Protein AF-A0A533U7J4-F1 (afdb_monomer_lite)

Sequence (60 aa):
MNKKQLIEYLKDSEISLHPKDCIKVVPFQHGTRVLFYHKGEKKPYKTRVYLPKIDDADLL

pLDDT: mean 77.79, std 11.95, range [39.75, 90.81]

Radius of gyration: 13.71 Å; chains: 1; bounding box: 28×21×43 Å

Structure (mmCIF, N/CA/C/O backbone):
data_AF-A0A533U7J4-F1
#
_entry.id   AF-A0A533U7J4-F1
#
loop_
_atom_site.group_PDB
_atom_site.id
_atom_site.type_symbol
_atom_site.label_atom_id
_atom_site.label_alt_id
_atom_site.label_comp_id
_atom_site.label_asym_id
_atom_site.label_entity_id
_atom_site.label_seq_id
_atom_site.pdbx_PDB_ins_code
_atom_site.Cartn_x
_atom_site.Cartn_y
_atom_site.Cartn_z
_atom_site.occupancy
_atom_site.B_iso_or_equiv
_atom_site.auth_seq_id
_atom_site.auth_comp_id
_atom_site.auth_asym_id
_atom_site.auth_atom_id
_atom_site.pdbx_PDB_model_num
ATOM 1 N N . MET A 1 1 ? 15.401 -7.569 -1.490 1.00 54.12 1 MET A N 1
ATOM 2 C CA . MET A 1 1 ? 14.557 -6.741 -0.598 1.00 54.12 1 MET A CA 1
ATOM 3 C C . MET A 1 1 ? 13.314 -7.542 -0.228 1.00 54.12 1 MET A C 1
ATOM 5 O O . MET A 1 1 ? 12.676 -8.076 -1.125 1.00 54.12 1 MET A O 1
ATOM 9 N N . ASN A 1 2 ? 13.018 -7.720 1.064 1.00 72.94 2 ASN A N 1
ATOM 10 C CA . ASN A 1 2 ? 11.914 -8.577 1.534 1.00 72.94 2 ASN A CA 1
ATOM 11 C C . ASN A 1 2 ? 10.609 -7.765 1.730 1.00 72.94 2 ASN A C 1
ATOM 13 O O . ASN A 1 2 ? 10.660 -6.557 1.955 1.00 72.94 2 ASN A O 1
ATOM 17 N N . LYS A 1 3 ? 9.429 -8.406 1.694 1.00 68.06 3 LYS A N 1
ATOM 18 C CA . LYS A 1 3 ? 8.104 -7.750 1.794 1.00 68.06 3 LYS A CA 1
ATOM 19 C C . LYS A 1 3 ? 7.954 -6.871 3.044 1.00 68.06 3 LYS A C 1
ATOM 21 O O . LYS A 1 3 ? 7.333 -5.817 2.967 1.00 68.06 3 LYS A O 1
ATOM 26 N N . LYS A 1 4 ? 8.536 -7.281 4.179 1.00 72.38 4 LYS A N 1
ATOM 27 C CA . LYS A 1 4 ? 8.552 -6.481 5.420 1.00 72.38 4 LYS A CA 1
ATOM 28 C C . LYS A 1 4 ? 9.325 -5.171 5.249 1.00 72.38 4 LYS A C 1
ATOM 30 O O . LYS A 1 4 ? 8.771 -4.119 5.533 1.00 72.38 4 LYS A O 1
ATOM 35 N N . GLN A 1 5 ? 10.530 -5.240 4.685 1.00 75.31 5 GLN A N 1
ATOM 36 C CA . GLN A 1 5 ? 11.366 -4.063 4.427 1.00 75.31 5 GLN A CA 1
ATOM 37 C C . GLN A 1 5 ? 10.704 -3.096 3.443 1.00 75.31 5 GLN A C 1
ATOM 39 O O . GLN A 1 5 ? 10.803 -1.889 3.610 1.00 75.31 5 GLN A O 1
ATOM 44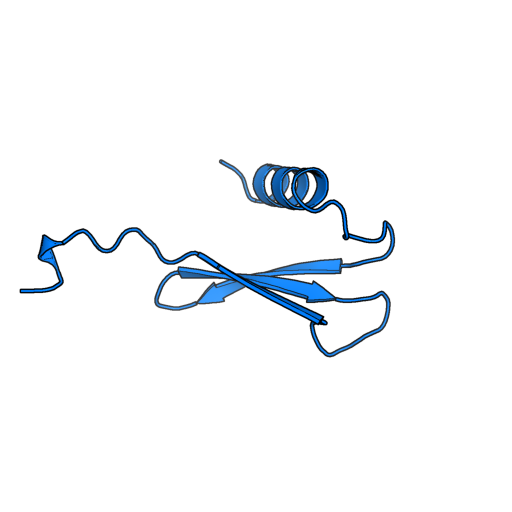 N N . LEU A 1 6 ? 9.991 -3.615 2.436 1.00 74.88 6 LEU A N 1
ATOM 45 C CA . LEU A 1 6 ? 9.209 -2.781 1.522 1.00 74.88 6 LEU A CA 1
ATOM 46 C C . LEU A 1 6 ? 8.085 -2.042 2.257 1.00 74.88 6 LEU A C 1
ATOM 48 O O . LEU A 1 6 ? 7.869 -0.864 2.007 1.00 74.88 6 LEU A O 1
ATOM 52 N N . ILE A 1 7 ? 7.367 -2.717 3.157 1.00 74.88 7 ILE A N 1
ATOM 53 C CA . ILE A 1 7 ? 6.292 -2.088 3.933 1.00 74.88 7 ILE A CA 1
ATOM 54 C C . ILE A 1 7 ? 6.853 -1.023 4.877 1.00 74.88 7 ILE A C 1
ATOM 56 O O . ILE A 1 7 ? 6.263 0.046 4.967 1.00 74.88 7 ILE A O 1
ATOM 60 N N . GLU A 1 8 ? 7.967 -1.289 5.559 1.00 76.44 8 GLU A N 1
ATOM 61 C CA . GLU A 1 8 ? 8.622 -0.298 6.424 1.00 76.44 8 GLU A CA 1
ATOM 62 C C . GLU A 1 8 ? 9.103 0.910 5.623 1.00 76.44 8 GLU A C 1
ATOM 64 O O . GLU A 1 8 ? 8.712 2.029 5.931 1.00 76.44 8 GLU A O 1
ATOM 69 N N . TYR A 1 9 ? 9.793 0.683 4.503 1.00 80.81 9 TYR A N 1
ATOM 70 C CA . TYR A 1 9 ? 10.188 1.753 3.588 1.00 80.81 9 TYR A CA 1
ATOM 71 C C . TYR A 1 9 ? 8.993 2.594 3.111 1.00 80.81 9 TYR A C 1
ATOM 73 O O . TYR A 1 9 ? 9.061 3.819 3.069 1.00 80.81 9 TYR A O 1
ATOM 81 N N . LEU A 1 10 ? 7.873 1.951 2.766 1.00 77.75 10 LEU A N 1
ATOM 82 C CA . LEU A 1 10 ? 6.656 2.648 2.350 1.00 77.75 10 LEU A CA 1
ATOM 83 C C . LEU A 1 10 ? 6.008 3.442 3.487 1.00 77.75 10 LEU A C 1
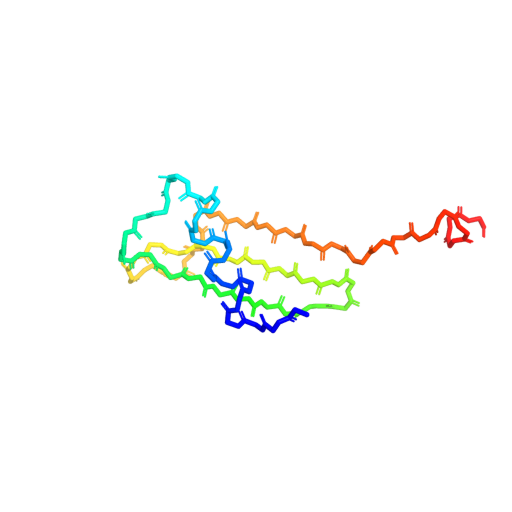ATOM 85 O O . LEU A 1 10 ? 5.365 4.445 3.199 1.00 77.75 10 LEU A O 1
ATOM 89 N N . LYS A 1 11 ? 6.150 3.004 4.743 1.00 75.44 11 LYS A N 1
ATOM 90 C CA . LYS A 1 11 ? 5.679 3.747 5.919 1.00 75.44 11 LYS A CA 1
ATOM 91 C C . LYS A 1 11 ? 6.563 4.959 6.200 1.00 75.44 11 LYS A C 1
ATOM 93 O O . LYS A 1 11 ? 6.023 6.038 6.391 1.00 75.44 11 LYS A O 1
ATOM 98 N N . ASP A 1 12 ? 7.883 4.793 6.163 1.00 75.88 12 ASP A N 1
ATOM 99 C CA . ASP A 1 12 ? 8.840 5.884 6.395 1.00 75.88 12 ASP A CA 1
ATOM 100 C C . ASP A 1 12 ? 8.805 6.937 5.281 1.00 75.88 12 ASP A C 1
ATOM 102 O O . ASP A 1 12 ? 8.913 8.134 5.533 1.00 75.88 12 ASP A O 1
ATOM 106 N N . SER A 1 13 ? 8.617 6.509 4.031 1.00 73.06 13 SER A N 1
ATOM 107 C CA . SER A 1 13 ? 8.563 7.413 2.880 1.00 73.06 13 SER A CA 1
ATOM 108 C C . SER A 1 13 ? 7.240 8.183 2.766 1.00 73.06 13 SER A C 1
ATOM 110 O O . SER A 1 13 ? 7.168 9.147 2.000 1.00 73.06 13 SER A O 1
ATOM 112 N N . GLU A 1 14 ? 6.176 7.760 3.449 1.00 73.12 14 GLU A N 1
ATOM 113 C CA . GLU A 1 14 ? 4.847 8.366 3.344 1.00 73.12 14 GLU A CA 1
ATOM 114 C C . GLU A 1 14 ? 4.535 9.243 4.557 1.00 73.12 14 GLU A C 1
ATOM 116 O O . GLU A 1 14 ? 3.927 8.807 5.529 1.00 73.12 14 GLU A O 1
ATOM 121 N N . ILE A 1 15 ? 4.866 10.530 4.444 1.00 65.50 15 ILE A N 1
ATOM 122 C CA . ILE A 1 15 ? 4.620 11.557 5.474 1.00 65.50 15 ILE A CA 1
ATOM 123 C C . ILE A 1 15 ? 3.126 11.658 5.853 1.00 65.50 15 ILE A C 1
ATOM 125 O O . ILE A 1 15 ? 2.784 12.026 6.973 1.00 65.50 15 ILE A O 1
ATOM 129 N N . SER A 1 16 ? 2.222 11.323 4.928 1.00 68.81 16 SER A N 1
ATOM 130 C CA . SER A 1 16 ? 0.767 11.401 5.121 1.00 68.81 16 SER A CA 1
ATOM 131 C C . SER A 1 16 ? 0.125 10.097 5.604 1.00 68.81 16 SER A C 1
ATOM 133 O O . SER A 1 16 ? -1.101 10.024 5.664 1.00 68.81 16 SER A O 1
ATOM 135 N N . LEU A 1 17 ? 0.907 9.052 5.895 1.00 76.81 17 LEU A N 1
ATOM 136 C CA . LEU A 1 17 ? 0.355 7.794 6.383 1.00 76.81 17 LEU A CA 1
ATOM 137 C C . LEU A 1 17 ? -0.033 7.939 7.857 1.00 76.81 17 LEU A C 1
ATOM 139 O O . LEU A 1 17 ? 0.826 8.103 8.725 1.00 76.81 17 LEU A O 1
ATOM 143 N N . HIS A 1 18 ? -1.323 7.842 8.170 1.00 77.44 18 HIS A N 1
ATOM 144 C CA . HIS A 1 18 ? -1.740 7.857 9.562 1.00 77.44 18 HIS A CA 1
ATOM 145 C C . HIS A 1 18 ? -1.320 6.531 10.232 1.00 77.44 18 HIS A C 1
ATOM 147 O O . HIS A 1 18 ? -1.444 5.469 9.619 1.00 77.44 18 HIS A O 1
ATOM 153 N N . PRO A 1 19 ? -0.912 6.509 11.517 1.00 76.38 19 PRO A N 1
ATOM 154 C CA . PRO A 1 19 ? -0.477 5.281 12.206 1.00 76.38 19 PRO A CA 1
ATOM 155 C C . PRO A 1 19 ? -1.502 4.135 12.229 1.00 76.38 19 PRO A C 1
ATOM 157 O O . PRO A 1 19 ? -1.170 2.990 12.528 1.00 76.38 19 PRO A O 1
ATOM 160 N N . LYS A 1 20 ? -2.771 4.454 11.961 1.00 82.94 20 LYS A N 1
ATOM 161 C CA . LYS A 1 20 ? -3.895 3.508 11.935 1.00 82.94 20 LYS A CA 1
ATOM 162 C C . LYS A 1 20 ? -4.203 2.988 10.527 1.00 82.94 20 LYS A C 1
ATOM 164 O O . LYS A 1 20 ? -5.042 2.097 10.396 1.00 82.94 20 LYS A O 1
ATOM 169 N N . ASP A 1 21 ? -3.563 3.542 9.507 1.00 85.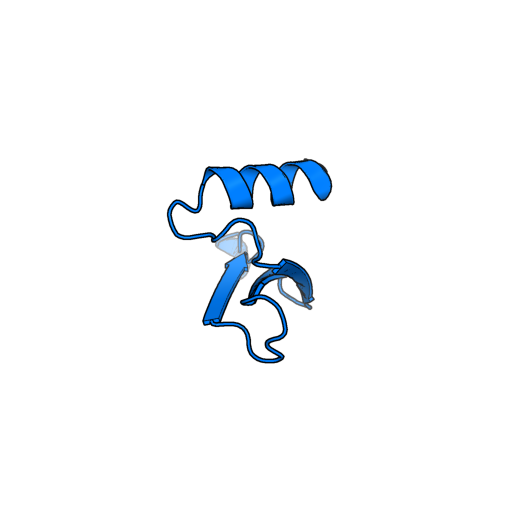56 21 ASP A N 1
ATOM 170 C CA . ASP A 1 21 ? -3.795 3.169 8.123 1.00 85.56 21 ASP A CA 1
ATOM 171 C C . ASP A 1 21 ? -3.188 1.801 7.818 1.00 85.56 21 ASP A C 1
ATOM 173 O O . ASP A 1 21 ? -2.232 1.332 8.444 1.00 85.56 21 ASP A O 1
ATOM 177 N N . CYS A 1 22 ? -3.784 1.131 6.841 1.00 86.25 22 CYS A N 1
ATOM 178 C CA . CYS A 1 22 ? -3.396 -0.201 6.418 1.00 86.25 22 CYS A CA 1
ATOM 179 C C . CYS A 1 22 ? -2.840 -0.155 4.999 1.00 86.25 22 CYS A C 1
ATOM 181 O O . CYS A 1 22 ? -3.436 0.428 4.094 1.00 86.25 22 CYS A O 1
ATOM 183 N N . ILE A 1 23 ? -1.708 -0.830 4.801 1.00 87.25 23 ILE A N 1
ATOM 184 C CA . ILE A 1 23 ? -1.061 -0.967 3.498 1.00 87.25 23 ILE A CA 1
ATOM 185 C C . ILE A 1 23 ? -1.274 -2.396 3.012 1.00 87.25 23 ILE A C 1
ATOM 187 O O . ILE A 1 23 ? -0.915 -3.358 3.694 1.00 87.25 23 ILE A O 1
ATOM 191 N N . LYS A 1 24 ? -1.829 -2.544 1.810 1.00 88.50 24 LYS A N 1
ATOM 192 C CA . LYS A 1 24 ? -1.993 -3.837 1.145 1.00 88.50 24 LYS A CA 1
ATOM 193 C C . LYS A 1 24 ? -1.163 -3.867 -0.129 1.00 88.50 24 LYS A C 1
ATOM 195 O O . LYS A 1 24 ? -1.387 -3.087 -1.048 1.00 88.50 24 LYS A O 1
ATOM 200 N N . VAL A 1 25 ? -0.224 -4.805 -0.185 1.00 87.62 25 VAL A N 1
ATOM 201 C CA . VAL A 1 25 ? 0.596 -5.062 -1.373 1.00 87.62 25 VAL A CA 1
ATOM 202 C C . VAL A 1 25 ? -0.036 -6.210 -2.153 1.00 87.62 25 VAL A C 1
ATOM 204 O O . VAL A 1 25 ? -0.165 -7.315 -1.623 1.00 87.62 25 VAL A O 1
ATOM 207 N N . VAL A 1 26 ? -0.453 -5.933 -3.386 1.00 87.75 26 VAL A N 1
ATOM 208 C CA . VAL A 1 26 ? -1.149 -6.858 -4.283 1.00 87.75 26 VAL A CA 1
ATOM 209 C C . VAL A 1 26 ? -0.324 -7.013 -5.565 1.00 87.75 26 VAL A C 1
ATOM 211 O O . VAL A 1 26 ? -0.211 -6.045 -6.323 1.00 87.75 26 VAL A O 1
ATOM 214 N N . PRO A 1 27 ? 0.271 -8.190 -5.825 1.00 84.06 27 PRO A N 1
ATOM 215 C CA . PRO A 1 27 ? 0.900 -8.460 -7.111 1.00 84.06 27 PRO A CA 1
ATOM 216 C C . PRO A 1 27 ? -0.169 -8.578 -8.206 1.00 84.06 27 PRO A C 1
ATOM 218 O O . PRO A 1 27 ? -1.286 -9.030 -7.951 1.00 84.06 27 PRO A O 1
ATOM 221 N N . PHE A 1 28 ? 0.173 -8.173 -9.422 1.00 83.81 28 PHE A N 1
ATOM 222 C CA . PHE A 1 28 ? -0.633 -8.376 -10.622 1.00 83.81 28 P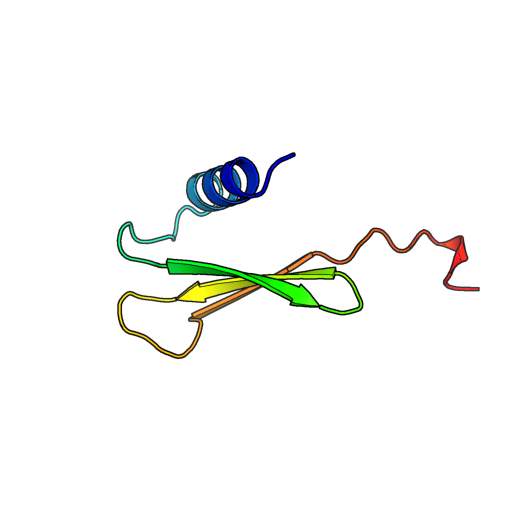HE A CA 1
ATOM 223 C C . PHE A 1 28 ? 0.281 -8.726 -11.804 1.00 83.81 28 PHE A C 1
ATOM 225 O O . PHE A 1 28 ? 1.502 -8.677 -11.683 1.00 83.81 28 PHE A O 1
ATOM 232 N N . GLN A 1 29 ? -0.312 -9.086 -12.943 1.00 79.44 29 GLN A N 1
ATOM 233 C CA . GLN A 1 29 ? 0.396 -9.643 -14.104 1.00 79.44 29 GLN A CA 1
ATOM 234 C C . GLN A 1 29 ? 1.618 -8.827 -14.559 1.00 79.44 29 GLN A C 1
ATOM 236 O O . GLN A 1 29 ? 2.618 -9.404 -14.966 1.00 79.44 29 GLN A O 1
ATOM 241 N N . HIS A 1 30 ? 1.554 -7.501 -14.445 1.00 81.88 30 HIS A N 1
ATOM 242 C CA . HIS A 1 30 ? 2.602 -6.595 -14.917 1.00 81.88 30 HIS A CA 1
ATOM 243 C C . HIS A 1 30 ? 3.237 -5.792 -13.784 1.00 81.88 30 HIS A C 1
ATOM 245 O O . HIS A 1 30 ? 3.706 -4.688 -14.016 1.00 81.88 30 HIS A O 1
ATOM 251 N N . GLY A 1 31 ? 3.218 -6.281 -12.542 1.00 84.88 31 GLY A N 1
ATOM 252 C CA . GLY A 1 31 ? 3.925 -5.615 -11.451 1.00 84.88 31 GLY A CA 1
ATOM 253 C C . GLY A 1 31 ? 3.250 -5.726 -10.097 1.00 84.88 31 GLY A C 1
ATOM 254 O O . GLY A 1 31 ? 2.582 -6.702 -9.767 1.00 84.88 31 GLY A O 1
ATOM 255 N N . THR A 1 32 ? 3.458 -4.712 -9.266 1.0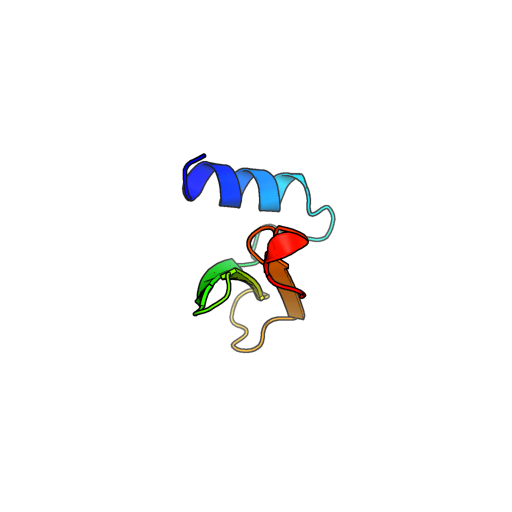0 86.12 32 THR A N 1
ATOM 256 C CA . THR A 1 32 ? 2.976 -4.681 -7.887 1.00 86.12 32 THR A CA 1
ATOM 257 C C . THR A 1 32 ? 2.172 -3.424 -7.625 1.00 86.12 32 THR A C 1
ATOM 259 O O . THR A 1 32 ? 2.625 -2.308 -7.866 1.00 86.12 32 THR A O 1
ATOM 262 N N . ARG A 1 33 ? 0.966 -3.596 -7.089 1.00 89.19 33 ARG A N 1
ATOM 263 C CA . ARG A 1 33 ? 0.120 -2.501 -6.629 1.00 89.19 33 ARG A CA 1
ATOM 264 C C . ARG A 1 33 ? 0.191 -2.402 -5.112 1.00 89.19 33 ARG A C 1
ATOM 266 O O . ARG A 1 33 ? 0.049 -3.393 -4.404 1.00 89.19 33 ARG A O 1
ATOM 273 N N . VAL A 1 34 ? 0.377 -1.194 -4.610 1.00 89.75 34 VAL A N 1
ATOM 274 C CA . VAL A 1 34 ? 0.349 -0.861 -3.189 1.00 89.75 34 VAL A CA 1
ATOM 275 C C . VAL A 1 34 ? -0.879 0.001 -2.940 1.00 89.75 34 VAL A C 1
ATOM 277 O O . VAL A 1 34 ? -1.034 1.065 -3.533 1.00 89.75 34 VAL A O 1
ATOM 280 N N . LEU A 1 35 ? -1.770 -0.490 -2.091 1.00 90.62 35 LEU A N 1
ATOM 281 C CA . LEU A 1 35 ? -3.045 0.129 -1.758 1.00 90.62 35 LEU A CA 1
ATOM 282 C C . LEU A 1 35 ? -2.992 0.634 -0.320 1.00 90.62 35 LEU A C 1
ATOM 284 O O . LEU A 1 35 ? -2.611 -0.116 0.579 1.00 90.62 35 LEU A O 1
ATOM 288 N N . PHE A 1 36 ? -3.403 1.877 -0.113 1.00 89.81 36 PHE A N 1
ATOM 289 C CA . PHE A 1 36 ? -3.429 2.527 1.190 1.00 89.81 36 PHE A CA 1
ATOM 290 C C . PHE A 1 36 ? -4.878 2.749 1.617 1.00 89.81 36 PHE A C 1
ATOM 292 O O . PHE A 1 36 ? -5.672 3.295 0.849 1.00 89.81 36 PHE A O 1
ATOM 299 N N . TYR A 1 37 ? -5.216 2.312 2.825 1.00 90.00 37 TYR A N 1
ATOM 300 C CA . TYR A 1 37 ? -6.565 2.357 3.380 1.00 90.00 37 TYR A CA 1
ATOM 301 C C . TYR A 1 37 ? -6.566 3.076 4.715 1.00 90.00 37 TYR A C 1
ATOM 303 O O . TYR A 1 37 ? -5.708 2.798 5.555 1.00 90.00 37 TYR A O 1
ATOM 311 N N . HIS A 1 38 ? -7.583 3.898 4.952 1.00 88.75 38 HIS A N 1
ATOM 312 C CA . HIS A 1 38 ? -7.885 4.324 6.308 1.00 88.75 38 HIS A CA 1
ATOM 313 C C . HIS A 1 38 ? -8.451 3.162 7.123 1.00 88.75 38 HIS A C 1
ATOM 315 O O . HIS A 1 38 ? -9.019 2.203 6.586 1.00 88.75 38 HIS A O 1
ATOM 321 N N . LYS A 1 39 ? -8.272 3.220 8.445 1.00 85.56 39 LYS A N 1
ATOM 322 C CA . LYS A 1 39 ? -8.738 2.162 9.348 1.00 85.56 39 LYS A CA 1
ATOM 323 C C . LYS A 1 39 ? -10.243 1.928 9.182 1.00 85.56 39 LYS A C 1
ATOM 325 O O . LYS A 1 39 ? -11.042 2.804 9.482 1.00 85.56 39 LYS A O 1
ATOM 330 N N . GLY A 1 40 ? -10.616 0.709 8.796 1.00 84.38 40 GLY A N 1
ATOM 331 C CA . GLY A 1 40 ? -12.018 0.300 8.650 1.00 84.38 40 GLY A CA 1
ATOM 332 C C . GLY A 1 40 ? -12.636 0.618 7.287 1.00 84.38 40 GLY A C 1
ATOM 333 O O . GLY A 1 40 ? -13.767 0.208 7.033 1.00 84.38 40 GLY A O 1
ATOM 334 N N . GLU A 1 41 ? -11.904 1.274 6.385 1.00 88.25 41 GLU A N 1
ATOM 335 C CA . GLU A 1 41 ? -12.393 1.547 5.038 1.00 88.25 41 GLU A CA 1
ATOM 336 C C . GLU A 1 41 ? -12.121 0.390 4.074 1.00 88.25 41 GLU A C 1
ATOM 338 O O . GLU A 1 41 ? -11.067 -0.246 4.084 1.00 88.25 41 GLU A O 1
ATOM 343 N N . LYS A 1 42 ? -13.092 0.129 3.191 1.00 86.81 42 LYS A N 1
ATOM 344 C CA . LYS A 1 42 ? -12.977 -0.883 2.127 1.00 86.81 42 LYS A CA 1
ATOM 345 C C . LYS A 1 42 ? -12.384 -0.327 0.834 1.00 86.81 42 LYS A C 1
ATOM 347 O O . LYS A 1 42 ? -11.987 -1.104 -0.033 1.00 86.81 42 LYS A O 1
ATOM 352 N N . LYS A 1 43 ? -12.348 0.999 0.681 1.00 89.44 43 LYS A N 1
ATOM 353 C CA . LYS A 1 43 ? -11.845 1.678 -0.513 1.00 89.44 43 LYS A CA 1
ATOM 354 C C . LYS A 1 43 ? -10.476 2.285 -0.202 1.00 89.44 43 LYS A C 1
ATOM 356 O O . LYS A 1 43 ? -10.341 2.926 0.834 1.00 89.44 43 LYS A O 1
ATOM 361 N N . PRO A 1 44 ? -9.461 2.078 -1.054 1.00 90.81 44 PRO A N 1
ATOM 362 C CA . PRO A 1 44 ? -8.173 2.709 -0.839 1.00 90.81 44 PRO A CA 1
ATOM 363 C C . PRO A 1 44 ? -8.269 4.200 -1.173 1.00 90.81 44 PRO A C 1
ATOM 365 O O . PRO A 1 44 ? -8.804 4.560 -2.224 1.00 90.81 44 PRO A O 1
ATOM 368 N N . TYR A 1 45 ? -7.722 5.056 -0.314 1.00 89.31 45 TYR A N 1
ATOM 369 C CA . TYR A 1 45 ? -7.619 6.495 -0.586 1.00 89.31 45 TYR A CA 1
ATOM 370 C C . TYR A 1 45 ? -6.435 6.808 -1.510 1.00 89.31 45 TYR A C 1
ATOM 372 O O . TYR A 1 45 ? -6.435 7.813 -2.215 1.00 89.31 45 TYR A O 1
ATOM 380 N N . LYS A 1 46 ? -5.426 5.926 -1.541 1.00 87.56 46 LYS A N 1
ATOM 381 C CA . LYS A 1 46 ? -4.252 6.053 -2.407 1.00 87.56 46 LYS A CA 1
A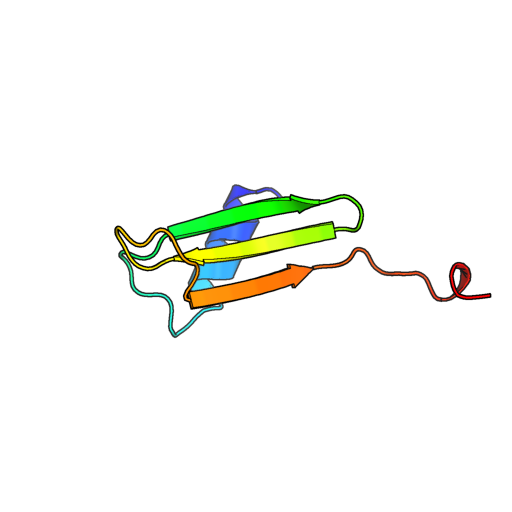TOM 382 C C . LYS A 1 46 ? -3.844 4.701 -2.973 1.00 87.56 46 LYS A C 1
ATOM 384 O O . LYS A 1 46 ? -3.944 3.663 -2.320 1.00 87.56 46 LYS A O 1
ATOM 389 N N . THR A 1 47 ? -3.377 4.723 -4.215 1.00 88.56 47 THR A N 1
ATOM 390 C CA . THR A 1 47 ? -2.864 3.556 -4.933 1.00 88.56 47 THR A CA 1
ATOM 391 C C . THR A 1 47 ? -1.549 3.928 -5.600 1.00 88.56 47 THR A C 1
ATOM 393 O O . THR A 1 47 ? -1.480 4.928 -6.307 1.00 88.56 47 THR A O 1
ATOM 396 N N . ARG A 1 48 ? -0.510 3.119 -5.395 1.00 86.81 48 ARG A N 1
ATOM 397 C CA . ARG A 1 48 ? 0.754 3.192 -6.135 1.00 86.81 48 ARG A CA 1
ATOM 398 C C . ARG A 1 48 ? 0.957 1.921 -6.935 1.00 86.81 48 ARG A C 1
ATOM 400 O O . ARG A 1 48 ? 0.633 0.834 -6.465 1.00 86.81 48 ARG A O 1
ATOM 407 N N . VAL A 1 49 ? 1.490 2.060 -8.138 1.00 84.56 49 VAL A N 1
ATOM 408 C CA . VAL A 1 49 ? 1.786 0.938 -9.025 1.00 84.56 49 VAL A CA 1
ATOM 409 C C . VAL A 1 49 ? 3.270 0.971 -9.338 1.00 84.56 49 VAL A C 1
ATOM 411 O O . VAL A 1 49 ? 3.797 1.996 -9.755 1.00 84.56 49 VAL A O 1
ATOM 414 N N . TYR A 1 50 ? 3.921 -0.160 -9.112 1.00 82.44 50 TYR A N 1
ATOM 415 C CA . TYR A 1 50 ? 5.307 -0.409 -9.458 1.00 82.44 50 TYR A CA 1
ATOM 416 C C . TYR A 1 50 ? 5.301 -1.440 -10.571 1.00 82.44 50 TYR A C 1
ATOM 418 O O . TYR A 1 50 ? 4.992 -2.611 -10.338 1.00 82.44 50 TYR A O 1
ATOM 426 N N . LEU A 1 51 ? 5.576 -0.984 -11.784 1.00 80.94 51 LEU A N 1
ATOM 427 C CA . LEU A 1 51 ? 5.800 -1.869 -12.914 1.00 80.94 51 LEU A CA 1
ATOM 428 C C . LEU A 1 51 ? 7.244 -2.394 -12.830 1.00 80.94 51 LEU A C 1
ATOM 430 O O . LEU A 1 51 ? 8.118 -1.672 -12.334 1.00 80.94 51 LEU A O 1
ATOM 434 N N . PRO A 1 52 ? 7.516 -3.636 -13.263 1.00 72.12 52 PRO A N 1
ATOM 435 C CA . PRO A 1 52 ? 8.880 -4.028 -13.571 1.00 72.12 52 PRO A CA 1
ATOM 436 C C . PRO A 1 52 ? 9.426 -3.037 -14.604 1.00 72.12 52 PRO A C 1
ATOM 438 O O . PRO A 1 52 ? 8.655 -2.461 -15.378 1.00 72.12 52 PRO A O 1
ATOM 441 N N . LYS A 1 53 ? 10.742 -2.801 -14.591 1.00 66.69 53 LYS A N 1
ATOM 442 C CA . LYS A 1 53 ? 11.368 -2.051 -15.679 1.00 66.69 53 LYS A CA 1
ATOM 443 C C . LYS A 1 53 ? 10.974 -2.746 -16.980 1.00 66.69 53 LYS A C 1
ATOM 445 O O . LYS A 1 53 ? 11.265 -3.925 -17.144 1.00 66.69 53 LYS A O 1
ATOM 450 N N . ILE A 1 54 ? 10.252 -2.030 -17.832 1.00 60.47 54 ILE A N 1
ATOM 451 C CA . ILE A 1 54 ? 10.170 -2.382 -19.239 1.00 60.47 54 ILE A CA 1
ATOM 452 C C . ILE A 1 54 ? 11.551 -1.989 -19.746 1.00 60.47 54 ILE A C 1
ATOM 454 O O . ILE A 1 54 ? 11.872 -0.800 -19.753 1.00 60.47 54 ILE A O 1
ATOM 458 N N . ASP A 1 55 ? 12.416 -2.967 -20.004 1.00 55.78 55 ASP A N 1
ATOM 459 C CA . ASP A 1 55 ? 13.601 -2.687 -20.804 1.00 55.78 55 ASP A CA 1
ATOM 460 C C . ASP A 1 55 ? 13.087 -2.197 -22.163 1.00 55.78 55 ASP A C 1
ATOM 462 O O . ASP A 1 55 ? 12.184 -2.808 -22.736 1.00 55.78 55 ASP A O 1
ATOM 466 N N . ASP A 1 56 ? 13.623 -1.082 -22.670 1.00 53.94 56 ASP A N 1
ATOM 467 C CA . ASP A 1 56 ? 13.214 -0.459 -23.944 1.00 53.94 56 ASP A CA 1
ATOM 468 C C . ASP A 1 56 ? 13.224 -1.441 -25.141 1.00 53.94 56 ASP A C 1
ATOM 470 O O . ASP A 1 56 ? 12.660 -1.153 -26.193 1.00 53.94 56 ASP A O 1
ATOM 474 N N . ALA A 1 57 ? 13.830 -2.621 -24.976 1.00 54.38 57 ALA A N 1
ATOM 475 C CA . ALA A 1 57 ? 13.833 -3.722 -25.931 1.00 54.38 57 ALA A CA 1
ATOM 476 C C . ALA A 1 57 ? 12.462 -4.399 -26.151 1.00 54.38 57 ALA A C 1
ATOM 478 O O . ALA A 1 57 ? 12.275 -4.994 -27.205 1.00 54.38 57 ALA A O 1
ATOM 479 N N . ASP A 1 58 ? 11.510 -4.307 -25.215 1.00 51.81 58 ASP A N 1
ATOM 480 C CA . ASP A 1 58 ? 10.156 -4.883 -25.366 1.00 51.81 58 ASP A CA 1
ATOM 481 C C . ASP A 1 58 ? 9.147 -3.905 -26.013 1.00 51.81 58 ASP A C 1
ATOM 483 O O . ASP A 1 58 ? 7.963 -4.221 -26.154 1.00 51.81 58 ASP A O 1
ATOM 487 N N . LEU A 1 59 ? 9.591 -2.697 -26.386 1.00 52.62 59 LEU A N 1
ATOM 488 C CA . LEU A 1 59 ? 8.772 -1.664 -27.041 1.00 52.62 59 LEU A CA 1
ATOM 489 C C . LEU A 1 59 ? 8.989 -1.576 -28.568 1.00 52.62 59 LEU A C 1
ATOM 491 O O . LEU A 1 59 ? 8.484 -0.635 -29.185 1.00 52.62 59 LEU A O 1
ATOM 495 N N . LEU A 1 60 ? 9.708 -2.534 -29.171 1.00 39.75 60 LEU A N 1
ATOM 496 C CA . LEU A 1 60 ? 10.027 -2.594 -30.608 1.00 39.75 60 LEU A CA 1
ATOM 497 C C . LEU A 1 60 ? 9.429 -3.822 -31.303 1.00 39.75 60 LEU A C 1
ATOM 499 O O . LEU A 1 60 ? 9.639 -4.950 -30.810 1.00 39.75 60 LEU A O 1
#

Secondary structure (DSSP, 8-state):
--HHHHHHHHHHT-TT--TT-EEEEEEETTEEEEEEE-TT-SS-SEEEEEPPP--GGGG-

Foldseek 3Di:
DDPVVVVVVVVVVDPPQDPQKDWDWDADPFFIKIFIGHHPDPHGPDIDTDGDPPPCVVVD